Protein AF-A0A2I0HU01-F1 (afdb_monomer)

Foldseek 3Di:
DDDPVNLVVLVVLLVVLLVCLLVLNLVVSVVSCCVSPVCLCVVPVVLVLLSLLSNLLVCLVVVVLVVSVVSCVVPVVVVCVPVVCVVVSVLSVQLSVDPHSCPGPSVVCNDSVSSNVSSVVSSVSSVVVSVD

Solvent-accessible surface area (backbone atoms only — not comparable to full-atom values): 7293 Å² total; per-residue (Å²): 132,85,54,73,67,57,55,52,51,52,50,52,51,49,53,51,30,38,50,32,33,64,74,50,39,19,63,62,19,51,54,51,40,40,74,76,40,66,57,54,48,75,78,32,54,69,62,42,51,50,39,53,47,48,32,42,44,46,27,51,77,68,70,33,57,68,62,26,51,56,46,38,63,72,69,46,46,75,47,62,77,39,76,90,42,36,66,63,49,51,49,58,55,52,33,72,79,34,99,53,38,78,75,32,96,54,28,64,72,73,32,69,65,49,45,47,55,50,31,48,52,52,47,50,55,54,50,57,62,75,77,108

Nearest PDB structures (foldseek):
  6swy-assembly1_8  TM=8.118E-01  e=6.770E-04  Saccharomyces cerevisiae S288C
  6q8i-assembly1_B  TM=7.455E-01  e=1.960E-01  Homo sapiens
  8h6l-assembly1_4Z  TM=7.436E-01  e=4.186E-01  Homo sapiens
  6ahd-assembly1_Y  TM=7.436E-01  e=6.602E-01  Homo sapiens
  8k84-assembly1_A  TM=3.509E-01  e=5.817E+00  synthetic construct

Mean predicted aligned error: 3.78 Å

Radius of gyration: 15.71 Å; Cα contacts (8 Å, |Δi|>4): 122; chains: 1; bounding box: 38×26×45 Å

Structure (mmCIF, N/CA/C/O backbone):
data_AF-A0A2I0HU01-F1
#
_entry.id   AF-A0A2I0HU01-F1
#
loop_
_atom_site.group_PDB
_atom_site.id
_atom_site.type_symbol
_atom_site.label_atom_id
_atom_site.label_alt_id
_atom_site.label_comp_id
_atom_site.label_asym_id
_atom_site.label_entity_id
_atom_site.label_seq_id
_atom_site.pdbx_PDB_ins_code
_atom_site.Cartn_x
_atom_site.Cartn_y
_atom_site.Cartn_z
_atom_site.occupancy
_atom_site.B_iso_or_equiv
_atom_site.auth_seq_id
_atom_site.auth_comp_id
_atom_site.auth_asym_id
_atom_site.auth_atom_id
_atom_site.pdbx_PDB_model_num
ATOM 1 N N . MET A 1 1 ? -21.614 4.619 26.206 1.00 52.97 1 MET A N 1
ATOM 2 C CA . MET A 1 1 ? -20.866 5.891 26.103 1.00 52.97 1 MET A CA 1
ATOM 3 C C . MET A 1 1 ? -19.400 5.588 26.376 1.00 52.97 1 MET A C 1
ATOM 5 O O . MET A 1 1 ? -19.111 5.113 27.470 1.00 52.97 1 MET A O 1
ATOM 9 N N . LYS A 1 2 ? -18.512 5.767 25.385 1.00 58.03 2 LYS A N 1
ATOM 10 C CA . LYS A 1 2 ? -17.052 5.661 25.580 1.00 58.03 2 LYS A CA 1
ATOM 11 C C . LYS A 1 2 ? -16.596 6.704 26.606 1.00 58.03 2 LYS A C 1
ATOM 13 O O . LYS A 1 2 ? -17.176 7.792 26.661 1.00 58.03 2 LYS A O 1
ATOM 18 N N . ARG A 1 3 ? -15.606 6.383 27.445 1.00 64.62 3 ARG A N 1
ATOM 19 C CA . ARG A 1 3 ? -15.092 7.354 28.423 1.00 64.62 3 ARG A CA 1
ATOM 20 C C . ARG A 1 3 ? -14.251 8.413 27.692 1.00 64.62 3 ARG A C 1
ATOM 22 O O . ARG A 1 3 ? -13.612 8.089 26.697 1.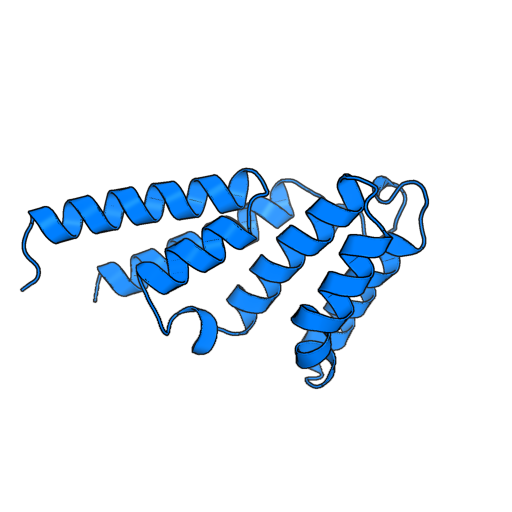00 64.62 3 ARG A O 1
ATOM 29 N N . PRO A 1 4 ? -14.184 9.662 28.189 1.00 64.00 4 PRO A N 1
ATOM 30 C CA . PRO A 1 4 ? -13.390 10.721 27.556 1.00 64.00 4 PRO A CA 1
ATOM 31 C C . PRO A 1 4 ? -11.901 10.367 27.412 1.00 64.00 4 PRO A C 1
ATOM 33 O O . PRO A 1 4 ? -11.263 10.771 26.444 1.00 64.00 4 PRO A O 1
ATOM 36 N N . ALA A 1 5 ? -11.361 9.601 28.366 1.00 62.03 5 ALA A N 1
ATOM 37 C CA . ALA A 1 5 ? -9.985 9.108 28.335 1.00 62.03 5 ALA A CA 1
ATOM 38 C C . ALA A 1 5 ? -9.754 8.110 27.187 1.00 62.03 5 ALA A C 1
ATOM 40 O O . ALA A 1 5 ? -8.759 8.235 26.478 1.00 62.03 5 ALA A O 1
ATOM 41 N N . ASP A 1 6 ? -10.711 7.207 26.946 1.00 71.88 6 ASP A N 1
ATOM 42 C CA . ASP A 1 6 ? -10.658 6.233 25.849 1.00 71.88 6 ASP A CA 1
ATOM 43 C C . ASP A 1 6 ? -10.670 6.956 24.489 1.00 71.88 6 ASP A C 1
ATOM 45 O O . ASP A 1 6 ? -9.903 6.626 23.591 1.00 71.88 6 ASP A O 1
ATOM 49 N N . CYS A 1 7 ? -11.474 8.020 24.354 1.00 78.75 7 CYS A N 1
ATOM 50 C CA . CYS A 1 7 ? -11.518 8.831 23.132 1.00 78.75 7 CYS A CA 1
ATOM 51 C C . CYS A 1 7 ? -10.199 9.575 22.854 1.00 78.75 7 CYS A C 1
ATOM 53 O O . CYS A 1 7 ? -9.802 9.719 21.697 1.00 78.75 7 CYS A O 1
ATOM 55 N N . LEU A 1 8 ? -9.519 10.070 23.896 1.00 80.81 8 LEU A N 1
ATOM 56 C CA . LEU A 1 8 ? -8.219 10.731 23.748 1.00 80.81 8 LEU A CA 1
ATOM 57 C C . LEU A 1 8 ? -7.136 9.724 23.333 1.00 80.81 8 LEU A C 1
ATOM 59 O O . LEU A 1 8 ? -6.334 10.014 22.444 1.00 80.81 8 LEU A O 1
ATOM 63 N N . GLU A 1 9 ? -7.137 8.539 23.944 1.00 84.94 9 GLU A N 1
ATOM 64 C CA . GLU A 1 9 ? -6.197 7.464 23.624 1.00 84.94 9 GLU A CA 1
ATOM 65 C C . GLU A 1 9 ? -6.375 6.966 22.181 1.00 84.94 9 GLU A C 1
ATOM 67 O O . GLU A 1 9 ? -5.392 6.848 21.444 1.00 84.94 9 GLU A O 1
ATOM 72 N N . ASP A 1 10 ? -7.619 6.760 21.740 1.00 88.81 10 ASP A N 1
ATOM 73 C CA . ASP A 1 10 ? -7.953 6.371 20.365 1.00 88.81 10 ASP A CA 1
ATOM 74 C C . ASP A 1 10 ? -7.454 7.410 19.343 1.00 88.81 10 ASP A C 1
ATOM 76 O O . ASP A 1 10 ? -6.921 7.063 18.284 1.00 88.81 10 ASP A O 1
ATOM 80 N N . MET A 1 11 ? -7.558 8.703 19.669 1.00 89.50 11 MET A N 1
ATOM 81 C CA . MET A 1 11 ? -7.082 9.787 18.805 1.00 89.50 11 MET A CA 1
ATOM 82 C C . MET A 1 11 ? -5.556 9.841 18.704 1.00 89.50 11 MET A C 1
ATOM 84 O O . MET A 1 11 ? -5.028 10.094 17.617 1.00 89.50 11 MET A O 1
ATOM 88 N N . GLU A 1 12 ? -4.835 9.578 19.793 1.00 92.50 12 GLU A N 1
ATOM 89 C CA . GLU A 1 12 ? -3.374 9.460 19.763 1.00 92.50 12 GLU A CA 1
ATOM 90 C C . GLU A 1 12 ? -2.921 8.209 18.995 1.00 92.50 12 GLU A C 1
ATOM 92 O O . GLU A 1 12 ? -1.995 8.286 18.181 1.00 92.50 12 GLU A O 1
ATOM 97 N N . LYS A 1 13 ? -3.614 7.072 19.156 1.00 94.00 13 LYS A N 1
ATOM 98 C CA . LYS A 1 13 ? -3.373 5.864 18.346 1.00 94.00 13 LYS A CA 1
ATOM 99 C C . LYS A 1 13 ? -3.583 6.142 16.859 1.00 94.00 13 LYS A C 1
ATOM 101 O O . LYS A 1 13 ? -2.692 5.846 16.063 1.00 94.00 13 LYS A O 1
ATOM 106 N N . ARG A 1 14 ? -4.683 6.805 16.483 1.00 95.19 14 ARG A N 1
ATOM 107 C CA . ARG A 1 14 ? -4.955 7.214 15.093 1.00 95.19 14 ARG A CA 1
ATOM 108 C C . ARG A 1 14 ? -3.832 8.074 14.510 1.00 95.19 14 ARG A C 1
ATOM 110 O O . ARG A 1 14 ? -3.362 7.791 13.411 1.00 95.19 14 ARG A O 1
ATOM 117 N N . LYS A 1 15 ? -3.357 9.091 15.243 1.00 95.06 15 LYS A N 1
ATOM 118 C CA . LYS A 1 15 ? -2.229 9.935 14.795 1.00 95.06 15 LYS A CA 1
ATOM 119 C C . LYS A 1 15 ? -0.960 9.114 14.555 1.00 95.06 15 LYS A C 1
ATOM 121 O O . LYS A 1 15 ? -0.256 9.350 13.575 1.00 95.06 15 LYS A O 1
ATOM 126 N N . ARG A 1 16 ? -0.662 8.150 15.434 1.00 96.62 16 ARG A N 1
ATOM 127 C CA . ARG A 1 16 ? 0.502 7.260 15.282 1.00 96.62 16 ARG A CA 1
ATOM 128 C C . ARG A 1 16 ? 0.370 6.368 14.050 1.00 96.62 16 ARG A C 1
ATOM 130 O O . ARG A 1 16 ? 1.333 6.274 13.298 1.00 96.62 16 ARG A O 1
ATOM 137 N N . ILE A 1 17 ? -0.802 5.769 13.832 1.00 97.44 17 ILE A N 1
ATOM 138 C CA . ILE A 1 17 ? -1.100 4.950 12.648 1.00 97.44 17 ILE A CA 1
ATOM 139 C C . ILE A 1 17 ? -0.855 5.751 11.366 1.00 97.44 17 ILE A C 1
ATOM 141 O O . ILE A 1 17 ? -0.105 5.309 10.497 1.00 97.44 17 ILE A O 1
ATOM 145 N N . PHE A 1 18 ? -1.431 6.954 11.283 1.00 95.81 18 PHE A N 1
ATOM 146 C CA . PHE A 1 18 ? -1.263 7.841 1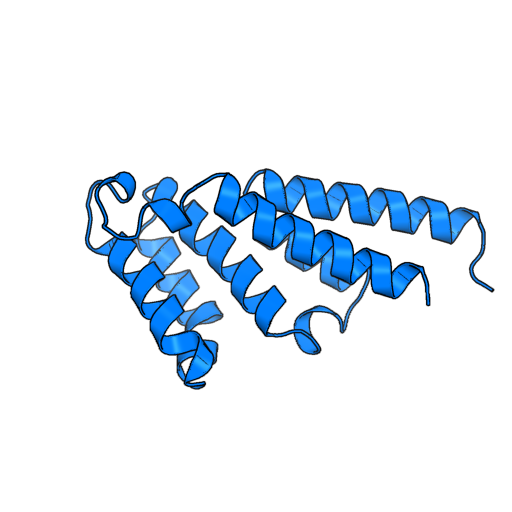0.133 1.00 95.81 18 PHE A CA 1
ATOM 147 C C . PHE A 1 18 ? 0.212 8.158 9.864 1.00 95.81 18 PHE A C 1
ATOM 149 O O . PHE A 1 18 ? 0.680 8.031 8.734 1.00 95.81 18 PHE A O 1
ATOM 156 N N . ARG A 1 19 ? 0.965 8.510 10.914 1.00 97.00 19 ARG A N 1
ATOM 157 C CA . ARG A 1 19 ? 2.390 8.829 10.793 1.00 97.00 19 ARG A CA 1
ATOM 158 C C . ARG A 1 19 ? 3.202 7.646 10.261 1.00 97.00 19 ARG A C 1
ATOM 160 O O . ARG A 1 19 ? 3.971 7.835 9.328 1.00 97.00 19 ARG A O 1
ATOM 167 N N . PHE A 1 20 ? 2.997 6.437 10.792 1.00 98.06 20 PHE A N 1
ATOM 168 C CA . PHE A 1 20 ? 3.704 5.249 10.301 1.00 98.06 20 PHE A CA 1
ATOM 169 C C . PHE A 1 20 ? 3.422 4.975 8.823 1.00 98.06 20 PHE A C 1
ATOM 171 O O . PHE A 1 20 ? 4.353 4.679 8.079 1.00 98.06 20 PHE A O 1
ATOM 178 N N . ALA A 1 21 ? 2.169 5.114 8.380 1.00 96.44 21 ALA A N 1
ATOM 179 C CA . ALA A 1 21 ? 1.825 4.938 6.972 1.00 96.44 21 ALA A CA 1
ATOM 180 C C . ALA A 1 21 ? 2.521 5.987 6.081 1.00 96.44 21 ALA A C 1
ATOM 182 O O . ALA A 1 21 ? 3.052 5.648 5.023 1.00 96.44 21 ALA A O 1
ATOM 183 N N . LEU A 1 22 ? 2.572 7.249 6.525 1.00 95.00 22 LEU A N 1
ATOM 184 C CA . LEU A 1 22 ? 3.151 8.354 5.755 1.00 95.00 22 LEU A CA 1
ATOM 185 C C . LEU A 1 22 ? 4.683 8.257 5.659 1.00 95.00 22 LEU A C 1
ATOM 187 O O . LEU A 1 22 ? 5.278 8.578 4.629 1.00 95.00 22 LEU A O 1
ATOM 191 N N . GLU A 1 23 ? 5.322 7.754 6.713 1.00 94.31 23 GLU A N 1
ATOM 192 C CA . GLU A 1 23 ? 6.765 7.500 6.781 1.00 94.31 23 GLU A CA 1
ATOM 193 C C . GLU A 1 23 ? 7.194 6.230 6.016 1.00 94.31 23 GLU A C 1
ATOM 195 O O . GLU A 1 23 ? 8.371 5.889 6.018 1.00 94.31 23 GLU A O 1
ATOM 200 N N . GLY A 1 24 ? 6.268 5.527 5.348 1.00 90.69 24 GLY A N 1
ATOM 201 C CA . GLY A 1 24 ? 6.559 4.311 4.572 1.00 90.69 24 GLY A CA 1
ATOM 202 C C . GLY A 1 24 ? 6.531 3.015 5.391 1.00 90.69 24 GLY A C 1
ATOM 203 O O . GLY A 1 24 ? 6.669 1.922 4.843 1.00 90.69 24 GLY A O 1
ATOM 204 N N . ASN A 1 25 ? 6.262 3.086 6.697 1.00 95.88 25 ASN A N 1
ATOM 205 C CA . ASN A 1 25 ? 6.106 1.914 7.556 1.00 95.88 25 ASN A CA 1
ATOM 206 C C . ASN A 1 25 ? 4.652 1.406 7.565 1.00 95.88 25 ASN A C 1
ATOM 208 O O . ASN A 1 25 ? 3.973 1.354 8.596 1.00 95.88 25 ASN A O 1
ATOM 212 N N . ALA A 1 26 ? 4.163 1.030 6.383 1.00 97.00 26 ALA A N 1
ATOM 213 C CA . ALA A 1 26 ? 2.777 0.614 6.195 1.00 97.00 26 ALA A CA 1
ATOM 214 C C . ALA A 1 26 ? 2.415 -0.666 6.973 1.00 97.00 26 ALA A C 1
ATOM 216 O O . ALA A 1 26 ? 1.294 -0.776 7.461 1.00 97.00 26 ALA A O 1
ATOM 217 N N . LEU A 1 27 ? 3.355 -1.599 7.178 1.00 97.94 27 LEU A N 1
ATOM 218 C CA . LEU A 1 27 ? 3.093 -2.797 7.990 1.00 97.94 27 LEU A CA 1
ATOM 219 C C . LEU A 1 27 ? 2.829 -2.456 9.455 1.00 97.94 27 LEU A C 1
ATOM 221 O O . LEU A 1 27 ? 1.894 -3.001 10.041 1.00 97.94 27 LEU A O 1
ATOM 225 N N . LYS A 1 28 ? 3.586 -1.514 10.037 1.00 98.25 28 LYS A N 1
ATOM 226 C CA . LYS A 1 28 ? 3.307 -1.073 11.406 1.00 98.25 28 LYS A CA 1
ATOM 227 C C . LYS A 1 28 ? 1.975 -0.336 11.495 1.00 98.25 28 LYS A C 1
ATOM 229 O O . LYS A 1 28 ? 1.262 -0.476 12.486 1.00 98.25 28 LYS A O 1
ATOM 234 N N . ALA A 1 29 ? 1.618 0.425 10.460 1.00 98.12 29 ALA A N 1
ATOM 235 C CA . ALA A 1 29 ? 0.306 1.055 10.381 1.00 98.12 29 ALA A CA 1
ATOM 236 C C . ALA A 1 29 ? -0.828 0.016 10.322 1.00 98.12 29 ALA A C 1
ATOM 238 O O . ALA A 1 29 ? -1.820 0.185 11.028 1.00 98.12 29 ALA A O 1
ATOM 239 N N . ILE A 1 30 ? -0.675 -1.069 9.550 1.00 98.06 30 ILE A N 1
ATOM 240 C CA . ILE A 1 30 ? -1.635 -2.186 9.487 1.00 98.06 30 ILE A CA 1
ATOM 241 C C . ILE A 1 30 ? -1.803 -2.836 10.863 1.00 98.06 30 ILE A C 1
ATOM 243 O O . ILE A 1 30 ? -2.930 -2.947 11.337 1.00 98.06 30 ILE A O 1
ATOM 247 N N . GLU A 1 31 ? -0.701 -3.201 11.522 1.00 97.75 31 GLU A N 1
ATOM 248 C CA . GLU A 1 31 ? -0.711 -3.830 12.852 1.00 97.75 31 GLU A CA 1
ATOM 249 C C . GLU A 1 31 ? -1.477 -2.969 13.867 1.00 97.75 31 GLU A C 1
ATOM 251 O O . GLU A 1 31 ? -2.452 -3.415 14.467 1.00 97.75 31 GLU A O 1
ATOM 256 N N . LEU A 1 32 ? -1.108 -1.690 13.984 1.00 97.31 32 LEU A N 1
ATOM 257 C CA . LEU A 1 32 ? -1.764 -0.760 14.906 1.00 97.31 32 LEU A CA 1
ATOM 258 C C . LEU A 1 32 ? -3.230 -0.493 14.529 1.00 97.31 32 LEU A C 1
ATOM 260 O O . LEU A 1 32 ? -4.057 -0.229 15.401 1.00 97.31 32 LEU A O 1
ATOM 264 N N . THR A 1 33 ? -3.570 -0.559 13.239 1.00 97.06 33 THR A N 1
ATOM 265 C CA . THR A 1 33 ? -4.963 -0.448 12.786 1.00 97.06 33 THR A CA 1
ATOM 266 C C . THR A 1 33 ? -5.780 -1.648 13.244 1.00 97.06 33 THR A C 1
ATOM 268 O O . THR A 1 33 ? -6.900 -1.459 13.701 1.00 97.06 33 THR A O 1
ATOM 271 N N . GLN A 1 34 ? -5.231 -2.862 13.181 1.00 95.62 34 GLN A N 1
ATOM 272 C CA . GLN A 1 34 ? -5.901 -4.073 13.662 1.00 95.62 34 GLN A CA 1
ATOM 273 C C . GLN A 1 34 ? -6.034 -4.089 15.192 1.00 95.62 34 GLN A C 1
ATOM 275 O O . GLN A 1 34 ? -7.034 -4.576 15.710 1.00 95.62 34 GLN A O 1
ATOM 280 N N . GLU A 1 35 ? -5.081 -3.505 15.923 1.00 94.88 35 GLU A N 1
ATOM 281 C CA . GLU A 1 35 ? -5.199 -3.310 17.376 1.00 94.88 35 GLU A CA 1
ATOM 282 C C . GLU A 1 35 ? -6.311 -2.316 17.751 1.00 94.88 35 GLU A C 1
ATOM 284 O O . GLU A 1 35 ? -7.031 -2.525 18.726 1.00 94.88 35 GLU A O 1
ATOM 289 N N . LEU A 1 36 ? -6.449 -1.221 16.994 1.00 93.00 36 LEU A N 1
ATOM 290 C CA . LEU A 1 36 ? -7.454 -0.184 17.255 1.00 93.00 36 LEU A CA 1
ATOM 291 C C . LEU A 1 36 ? -8.851 -0.572 16.737 1.00 93.00 36 LEU A C 1
ATOM 293 O O . LEU A 1 36 ? -9.860 -0.244 17.359 1.00 93.00 36 LEU A O 1
ATOM 297 N N . ALA A 1 37 ? -8.912 -1.234 15.583 1.00 91.19 37 ALA A N 1
ATOM 298 C CA . ALA A 1 37 ? -10.124 -1.551 14.839 1.00 91.19 37 ALA A CA 1
ATOM 299 C C . ALA A 1 37 ? -9.962 -2.882 14.081 1.00 91.19 37 ALA A C 1
ATOM 301 O O . ALA A 1 37 ? -9.734 -2.905 12.869 1.00 91.19 37 ALA A O 1
ATOM 302 N N . GLN A 1 38 ? -10.114 -3.988 14.813 1.00 89.25 38 GLN A N 1
ATOM 303 C CA . GLN A 1 38 ? -9.819 -5.357 14.369 1.00 89.25 38 GLN A CA 1
ATOM 304 C C . GLN A 1 38 ? -10.388 -5.719 12.987 1.00 89.25 38 GLN A C 1
ATOM 306 O O . GLN A 1 38 ? -9.660 -6.232 12.141 1.00 89.25 38 GLN A O 1
ATOM 311 N N . ASP A 1 39 ? -11.647 -5.372 12.716 1.00 92.38 39 ASP A N 1
ATOM 312 C CA . ASP A 1 39 ? -12.313 -5.768 11.469 1.00 92.38 39 ASP A CA 1
ATOM 313 C C . ASP A 1 39 ? -12.156 -4.747 10.329 1.00 92.38 39 ASP A C 1
ATOM 315 O O . ASP A 1 39 ? -12.696 -4.965 9.242 1.00 92.38 39 ASP A O 1
ATOM 319 N N . LEU A 1 40 ? -11.510 -3.592 10.550 1.00 95.06 40 LEU A N 1
ATOM 320 C CA . LEU A 1 40 ? -11.556 -2.484 9.585 1.00 95.06 40 LEU A CA 1
ATOM 321 C C . LEU A 1 40 ? -10.984 -2.895 8.225 1.00 95.06 40 LEU A C 1
ATOM 323 O O . LEU A 1 40 ? -11.595 -2.640 7.191 1.00 95.06 40 LEU A O 1
ATOM 327 N N . LEU A 1 41 ? -9.822 -3.546 8.233 1.00 95.94 41 LEU A N 1
ATOM 328 C CA . LEU A 1 41 ? -9.130 -3.964 7.013 1.00 95.94 41 LEU A CA 1
ATOM 329 C C . LEU A 1 41 ? -9.763 -5.205 6.373 1.00 95.94 41 LEU A C 1
ATOM 331 O O . LEU A 1 41 ? -9.680 -5.378 5.160 1.00 95.94 41 LEU A O 1
ATOM 335 N N . GLU A 1 42 ? -10.440 -6.041 7.161 1.00 94.00 42 GLU A N 1
ATOM 336 C CA . GLU A 1 42 ? -11.207 -7.178 6.641 1.00 94.00 42 GLU A CA 1
ATOM 337 C C . GLU A 1 42 ? -12.477 -6.707 5.921 1.00 94.00 42 GLU A C 1
ATOM 339 O O . GLU A 1 42 ? -12.807 -7.193 4.840 1.00 94.00 42 GLU A O 1
ATOM 344 N N . LYS A 1 43 ? -13.166 -5.710 6.491 1.00 95.38 43 LYS A N 1
ATOM 345 C CA . LYS A 1 43 ? -14.365 -5.084 5.910 1.00 95.38 43 LYS A CA 1
ATOM 346 C C . LYS A 1 43 ? -14.039 -4.121 4.767 1.00 95.38 43 LYS A C 1
ATOM 348 O O . LYS A 1 43 ? -14.925 -3.808 3.974 1.00 95.38 43 LYS A O 1
ATOM 353 N N . ASN A 1 44 ? -12.792 -3.661 4.671 1.00 96.88 44 ASN A N 1
ATOM 354 C CA . ASN A 1 44 ? -12.313 -2.765 3.622 1.00 96.88 44 ASN A CA 1
ATOM 355 C C . ASN A 1 44 ? -11.065 -3.343 2.917 1.00 96.88 44 ASN A C 1
ATOM 357 O O . ASN A 1 44 ? -9.944 -2.873 3.145 1.00 96.88 44 ASN A O 1
ATOM 361 N N . PRO A 1 45 ? -11.242 -4.356 2.045 1.00 96.56 45 PRO A N 1
ATOM 362 C CA . PRO A 1 45 ? -10.132 -4.997 1.342 1.00 96.56 45 PRO A CA 1
ATOM 363 C C . PRO A 1 45 ? -9.409 -4.054 0.372 1.00 96.56 45 PRO A C 1
ATOM 365 O O . PRO A 1 45 ? -8.237 -4.279 0.089 1.00 96.56 45 PRO A O 1
ATOM 368 N N . ASP A 1 46 ? -10.070 -2.994 -0.106 1.00 97.50 46 ASP A N 1
ATOM 369 C CA . ASP A 1 46 ? -9.447 -1.980 -0.965 1.00 97.50 46 ASP A CA 1
ATOM 370 C C . ASP A 1 46 ? -8.381 -1.191 -0.192 1.00 97.50 46 ASP A C 1
ATOM 372 O O . ASP A 1 46 ? -7.237 -1.095 -0.631 1.00 97.50 46 ASP A O 1
ATOM 376 N N . LEU A 1 47 ? -8.712 -0.733 1.019 1.00 97.81 47 LEU A N 1
ATOM 377 C CA . LEU A 1 47 ? -7.749 -0.072 1.900 1.00 97.81 47 LEU A CA 1
ATOM 378 C C . LEU A 1 47 ? -6.609 -1.011 2.317 1.00 97.81 47 LEU A C 1
ATOM 380 O O . LEU A 1 47 ? -5.450 -0.602 2.369 1.00 97.81 47 LEU A O 1
ATOM 384 N N . HIS A 1 48 ? -6.920 -2.276 2.611 1.00 98.12 48 HIS A N 1
ATOM 385 C CA . HIS A 1 48 ? -5.893 -3.252 2.966 1.00 98.12 48 HIS A CA 1
ATOM 386 C C . HIS A 1 48 ? -4.918 -3.491 1.806 1.00 98.12 48 HIS A C 1
ATOM 388 O O . HIS A 1 48 ? -3.704 -3.473 2.011 1.00 98.12 48 HIS A O 1
ATOM 394 N N . PHE A 1 49 ? -5.440 -3.656 0.589 1.00 98.19 49 PHE A N 1
ATOM 395 C CA . PHE A 1 49 ? -4.637 -3.774 -0.622 1.00 98.19 49 PHE A CA 1
ATOM 396 C C . PHE A 1 49 ? -3.718 -2.563 -0.816 1.00 98.19 49 PHE A C 1
ATOM 398 O O . PHE A 1 49 ? -2.521 -2.727 -1.065 1.00 98.19 49 PHE A O 1
ATOM 405 N N . ASP A 1 50 ? -4.248 -1.352 -0.649 1.00 97.75 50 ASP A N 1
ATOM 406 C CA . ASP A 1 50 ? -3.481 -0.120 -0.809 1.00 97.75 50 ASP A CA 1
ATOM 407 C C . ASP A 1 50 ? -2.336 -0.009 0.211 1.00 97.75 50 ASP A C 1
ATOM 409 O O . ASP A 1 50 ? -1.214 0.339 -0.161 1.00 97.75 50 ASP A O 1
ATOM 413 N N . LEU A 1 51 ? -2.569 -0.376 1.476 1.00 98.19 51 LEU A N 1
ATOM 414 C CA . LEU A 1 51 ? -1.529 -0.368 2.512 1.00 98.19 51 LEU A CA 1
ATOM 415 C C . LEU A 1 51 ? -0.437 -1.413 2.262 1.00 98.19 51 LEU A C 1
ATOM 417 O O . LEU A 1 51 ? 0.748 -1.112 2.414 1.00 98.19 51 LEU A O 1
ATOM 421 N N . LEU A 1 52 ? -0.809 -2.629 1.851 1.00 98.31 52 LEU A N 1
ATOM 422 C CA . LEU A 1 52 ? 0.171 -3.648 1.462 1.00 98.31 52 LEU A CA 1
ATOM 423 C C . LEU A 1 52 ? 0.995 -3.175 0.258 1.00 98.31 52 LEU A C 1
ATOM 425 O O . LEU A 1 52 ? 2.209 -3.373 0.221 1.00 98.31 52 LEU A O 1
ATOM 429 N N . SER A 1 53 ? 0.353 -2.495 -0.691 1.00 97.38 53 SER A N 1
ATOM 430 C CA . SER A 1 53 ? 1.019 -1.947 -1.870 1.00 97.38 53 SER A CA 1
ATOM 431 C C . SER A 1 53 ? 2.038 -0.860 -1.517 1.00 97.38 53 SER A C 1
ATOM 433 O O . SER A 1 53 ? 3.113 -0.830 -2.111 1.00 97.38 53 SER A O 1
ATOM 435 N N . LEU A 1 54 ? 1.769 -0.015 -0.511 1.00 97.69 54 LEU A N 1
ATOM 436 C CA . LEU A 1 54 ? 2.764 0.948 -0.016 1.00 97.69 54 LEU A CA 1
ATOM 437 C C . LEU A 1 54 ? 4.021 0.256 0.515 1.00 97.69 54 LEU A C 1
ATOM 439 O O . LEU A 1 54 ? 5.129 0.701 0.226 1.00 97.69 54 LEU A O 1
ATOM 443 N N . HIS A 1 55 ? 3.868 -0.838 1.268 1.00 98.19 55 HIS A N 1
ATOM 444 C CA . HIS A 1 55 ? 5.027 -1.588 1.747 1.00 98.19 55 HIS A CA 1
ATOM 445 C C . HIS A 1 55 ? 5.805 -2.235 0.597 1.00 98.19 55 HIS A C 1
ATOM 447 O O . HIS A 1 55 ? 7.031 -2.185 0.577 1.00 98.19 55 HIS A O 1
ATOM 453 N N . PHE A 1 56 ? 5.101 -2.807 -0.380 1.00 98.12 56 PHE A N 1
ATOM 454 C CA . PHE A 1 56 ? 5.730 -3.381 -1.567 1.00 98.12 56 PHE A CA 1
ATOM 455 C C . PHE A 1 56 ? 6.553 -2.338 -2.343 1.00 98.12 56 PHE A C 1
ATOM 457 O O . PHE A 1 56 ? 7.706 -2.594 -2.690 1.00 98.12 56 PHE A O 1
ATOM 464 N N . VAL A 1 57 ? 6.002 -1.136 -2.537 1.00 96.44 57 VAL A N 1
ATOM 465 C CA . VAL A 1 57 ? 6.717 0.002 -3.133 1.00 96.44 57 VAL A CA 1
ATOM 466 C C . VAL A 1 57 ? 7.949 0.389 -2.312 1.00 96.44 57 VAL A C 1
ATOM 468 O O . VAL A 1 57 ? 9.010 0.622 -2.884 1.00 96.44 57 VAL A O 1
ATOM 471 N N . GLU A 1 58 ? 7.854 0.409 -0.983 1.00 96.44 58 GLU A N 1
ATOM 472 C CA . GLU A 1 58 ? 8.990 0.727 -0.109 1.00 96.44 58 GLU A CA 1
ATOM 473 C C . GLU A 1 58 ? 10.141 -0.288 -0.258 1.00 96.44 58 GLU A C 1
ATOM 475 O O . GLU A 1 58 ? 11.314 0.096 -0.309 1.00 96.44 58 GLU A O 1
ATOM 480 N N . LEU A 1 59 ? 9.822 -1.580 -0.407 1.00 97.62 59 LEU A N 1
ATOM 481 C CA . LEU A 1 59 ? 10.816 -2.624 -0.688 1.00 97.62 59 LEU A CA 1
ATOM 482 C C . LEU A 1 59 ? 11.499 -2.406 -2.046 1.00 97.62 59 LEU A C 1
ATOM 484 O O . LEU A 1 59 ? 12.723 -2.530 -2.142 1.00 97.62 59 LEU A O 1
ATOM 488 N N . ILE A 1 60 ? 10.735 -2.031 -3.077 1.00 95.94 60 ILE A N 1
ATOM 489 C CA . ILE A 1 60 ? 11.270 -1.704 -4.407 1.00 95.94 60 ILE A CA 1
ATOM 490 C C . ILE A 1 60 ? 12.217 -0.499 -4.335 1.00 95.94 60 ILE A C 1
ATOM 492 O O . ILE A 1 60 ? 13.356 -0.585 -4.802 1.00 95.94 60 ILE A O 1
ATOM 496 N N . CYS A 1 61 ? 11.786 0.597 -3.706 1.00 93.56 61 CYS A N 1
ATOM 497 C CA . CYS A 1 61 ? 12.599 1.804 -3.527 1.00 93.56 61 CYS A CA 1
ATOM 498 C C . CYS A 1 61 ? 13.893 1.517 -2.753 1.00 93.56 61 CYS A C 1
ATOM 500 O O . CYS A 1 61 ? 14.944 2.079 -3.054 1.00 93.56 61 CYS A O 1
ATOM 502 N N . SER A 1 62 ? 13.835 0.584 -1.803 1.00 94.88 62 SER A N 1
ATOM 503 C CA . SER A 1 62 ? 14.984 0.134 -1.013 1.00 94.88 62 SER A CA 1
ATOM 504 C C . SER A 1 62 ? 15.891 -0.875 -1.732 1.00 94.88 62 SER A C 1
ATOM 506 O O . SER A 1 62 ? 16.815 -1.400 -1.115 1.00 94.88 62 SER A O 1
ATOM 508 N N . ARG A 1 63 ? 15.651 -1.171 -3.019 1.00 94.69 63 ARG A N 1
ATOM 509 C CA . ARG A 1 63 ? 16.403 -2.159 -3.824 1.00 94.69 63 ARG A CA 1
ATOM 510 C C . ARG A 1 63 ? 16.329 -3.593 -3.290 1.00 94.69 63 ARG A C 1
ATOM 512 O O . ARG A 1 63 ? 17.177 -4.428 -3.595 1.00 94.69 63 ARG A O 1
ATOM 519 N N . LYS A 1 64 ? 15.290 -3.908 -2.517 1.00 95.81 64 LYS A N 1
ATOM 520 C CA . LYS A 1 64 ? 15.084 -5.215 -1.883 1.00 95.81 64 LYS A CA 1
ATOM 521 C C . LYS A 1 64 ? 14.195 -6.107 -2.751 1.00 95.81 64 LYS A C 1
ATOM 523 O O . LYS A 1 64 ? 13.127 -6.537 -2.326 1.00 95.81 64 LYS A O 1
ATOM 528 N N . CYS A 1 65 ? 14.619 -6.379 -3.987 1.00 92.44 65 CYS A N 1
ATOM 529 C CA . CYS A 1 65 ? 13.786 -7.067 -4.984 1.00 92.44 65 CYS A CA 1
ATOM 530 C C . CYS A 1 65 ? 13.325 -8.466 -4.541 1.00 92.44 65 CYS A C 1
ATOM 532 O O . CYS A 1 65 ? 12.173 -8.828 -4.771 1.00 92.44 65 CYS A O 1
ATOM 534 N N . THR A 1 66 ? 14.189 -9.241 -3.877 1.00 95.12 66 THR A N 1
ATOM 535 C CA . THR A 1 66 ? 13.828 -10.572 -3.357 1.00 95.12 66 THR A CA 1
ATOM 536 C C . THR A 1 66 ? 12.735 -10.478 -2.295 1.00 95.12 66 THR A C 1
ATOM 538 O O . THR A 1 66 ? 11.716 -11.152 -2.406 1.00 95.12 66 THR A O 1
ATOM 541 N N . GLU A 1 67 ? 12.900 -9.580 -1.320 1.00 97.81 67 GLU A N 1
ATOM 542 C CA . GLU A 1 67 ? 11.904 -9.345 -0.267 1.00 97.81 67 GLU A CA 1
ATOM 543 C C . GLU A 1 67 ? 10.582 -8.841 -0.866 1.00 97.81 67 GLU A C 1
ATOM 545 O O . GLU A 1 67 ? 9.509 -9.278 -0.457 1.00 97.81 67 GLU A O 1
ATOM 550 N N . ALA A 1 68 ? 10.645 -7.963 -1.876 1.00 97.38 68 ALA A N 1
ATOM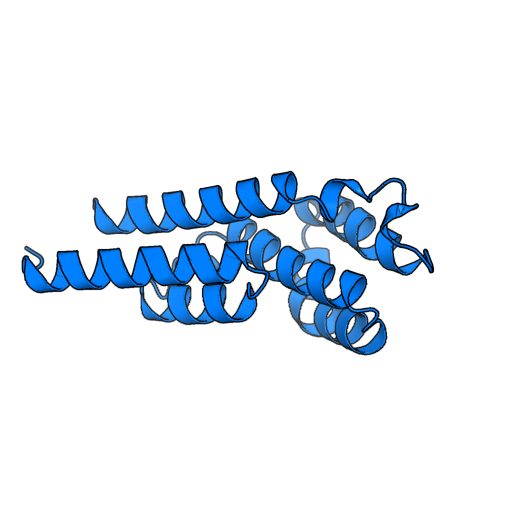 551 C CA . ALA A 1 68 ? 9.467 -7.474 -2.587 1.00 97.38 68 ALA A CA 1
ATOM 552 C C . ALA A 1 68 ? 8.705 -8.620 -3.270 1.00 97.38 68 ALA A C 1
ATOM 554 O O . ALA A 1 68 ? 7.485 -8.711 -3.135 1.00 97.38 68 ALA A O 1
ATOM 555 N N . LEU A 1 69 ? 9.405 -9.523 -3.965 1.00 96.44 69 LEU A N 1
ATOM 556 C CA . LEU A 1 69 ? 8.795 -10.682 -4.624 1.00 96.44 69 LEU A CA 1
ATOM 557 C C . LEU A 1 69 ? 8.159 -11.652 -3.621 1.00 96.44 69 LEU A C 1
ATOM 559 O O . LEU A 1 69 ? 7.015 -12.062 -3.815 1.00 96.44 69 LEU A O 1
ATOM 563 N N . GLU A 1 70 ? 8.859 -11.986 -2.538 1.00 97.94 70 GLU A N 1
ATOM 564 C CA . GLU A 1 70 ? 8.325 -12.838 -1.466 1.00 97.94 70 GLU A CA 1
ATOM 565 C C . GLU A 1 70 ? 7.086 -12.206 -0.813 1.00 97.94 70 GLU A C 1
ATOM 567 O O . GLU A 1 70 ? 6.067 -12.868 -0.571 1.00 97.94 70 GLU A O 1
ATOM 572 N N . PHE A 1 71 ? 7.135 -10.895 -0.574 1.00 98.19 71 PHE A N 1
ATOM 573 C CA . PHE A 1 71 ? 6.006 -10.141 -0.052 1.00 98.19 71 PHE A CA 1
ATOM 574 C C . PHE A 1 71 ? 4.819 -10.152 -1.021 1.00 98.19 71 PHE A C 1
ATOM 576 O O . PHE A 1 71 ? 3.691 -10.429 -0.613 1.00 98.19 71 PHE A O 1
ATOM 583 N N . ALA A 1 72 ? 5.052 -9.918 -2.314 1.00 97.19 72 ALA A N 1
ATOM 584 C CA . ALA A 1 72 ? 4.004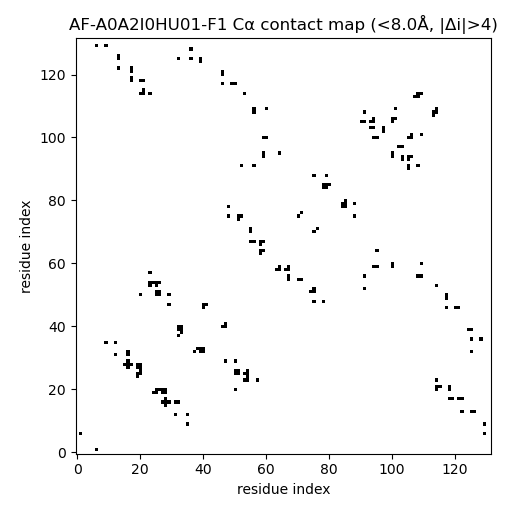 -9.948 -3.325 1.00 97.19 72 ALA A CA 1
ATOM 585 C C . ALA A 1 72 ? 3.335 -11.324 -3.413 1.00 97.19 72 ALA A C 1
ATOM 587 O O . ALA A 1 72 ? 2.108 -11.421 -3.386 1.00 97.19 72 ALA A O 1
ATOM 588 N N . GLN A 1 73 ? 4.124 -12.397 -3.449 1.00 96.88 73 GLN A N 1
ATOM 589 C CA . GLN A 1 73 ? 3.604 -13.763 -3.512 1.00 96.88 73 GLN A CA 1
ATOM 590 C C . GLN A 1 73 ? 2.782 -14.134 -2.273 1.00 96.88 73 GLN A C 1
ATOM 592 O O . GLN A 1 73 ? 1.770 -14.822 -2.388 1.00 96.88 73 GLN A O 1
ATOM 597 N N . SER A 1 74 ? 3.189 -13.672 -1.090 1.00 97.6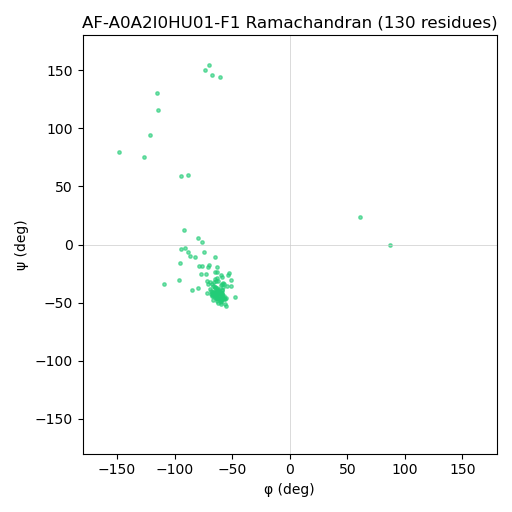2 74 SER A N 1
ATOM 598 C CA . SER A 1 74 ? 2.517 -14.020 0.166 1.00 97.62 74 SER A CA 1
ATOM 599 C C . SER A 1 74 ? 1.316 -13.129 0.496 1.00 97.62 74 SER A C 1
ATOM 601 O O . SER A 1 74 ? 0.309 -13.627 1.002 1.00 97.62 74 SER A O 1
ATOM 603 N N . LYS A 1 75 ? 1.403 -11.819 0.238 1.00 97.81 75 LYS A N 1
ATOM 604 C CA . LYS A 1 75 ? 0.411 -10.825 0.681 1.00 97.81 75 LYS A CA 1
ATOM 605 C C . LYS A 1 75 ? -0.442 -10.255 -0.446 1.00 97.81 75 LYS A C 1
ATOM 607 O O . LYS A 1 75 ? -1.615 -9.980 -0.213 1.00 97.81 75 LYS A O 1
ATOM 612 N N . LEU A 1 76 ? 0.107 -10.100 -1.651 1.00 97.19 76 LEU A N 1
ATOM 613 C CA . LEU A 1 76 ? -0.596 -9.483 -2.784 1.00 97.19 76 LEU A CA 1
ATOM 614 C C . LEU A 1 76 ? -1.244 -10.512 -3.726 1.00 97.19 76 LEU A C 1
ATOM 616 O O . LEU A 1 76 ? -2.314 -10.252 -4.270 1.00 97.19 76 LEU A O 1
ATOM 620 N N . ALA A 1 77 ? -0.671 -11.710 -3.868 1.00 95.69 77 ALA A N 1
ATOM 621 C CA . ALA A 1 77 ? -1.204 -12.762 -4.738 1.00 95.69 77 ALA A CA 1
ATOM 622 C C . ALA A 1 77 ? -2.678 -13.144 -4.477 1.00 95.69 77 ALA A C 1
ATOM 624 O O . ALA A 1 77 ? -3.390 -13.402 -5.452 1.00 95.69 77 ALA A O 1
ATOM 625 N N . PRO A 1 78 ? -3.201 -13.151 -3.228 1.00 95.69 78 PRO A N 1
ATOM 626 C CA . PRO A 1 78 ? -4.627 -13.381 -2.991 1.00 95.69 78 PRO A CA 1
ATOM 627 C C . PRO A 1 78 ? -5.542 -12.387 -3.724 1.00 95.69 78 PRO A C 1
ATOM 629 O O . PRO A 1 78 ? -6.612 -12.779 -4.191 1.00 95.69 78 PRO A O 1
ATOM 632 N N . PHE A 1 79 ? -5.107 -11.133 -3.885 1.00 96.94 79 PHE A N 1
ATOM 633 C CA . PHE A 1 79 ? -5.855 -10.094 -4.598 1.00 96.94 79 PHE A CA 1
ATOM 634 C C . PHE A 1 79 ? -5.85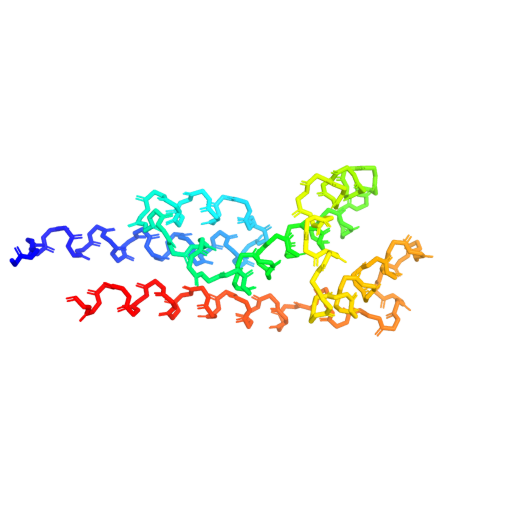4 -10.312 -6.116 1.00 96.94 79 PHE A C 1
ATOM 636 O O . PHE A 1 79 ? -6.818 -9.942 -6.780 1.00 96.94 79 PHE A O 1
ATOM 643 N N . GLY A 1 80 ? -4.850 -11.008 -6.661 1.00 95.12 80 GLY A N 1
ATOM 644 C CA . GLY A 1 80 ? -4.770 -11.355 -8.086 1.00 95.12 80 GLY A CA 1
ATOM 645 C C . GLY A 1 80 ? -5.875 -12.300 -8.573 1.00 95.12 80 GLY A C 1
ATOM 646 O O . GLY A 1 80 ? -6.054 -12.470 -9.773 1.00 95.12 80 GLY A O 1
ATOM 647 N N . LYS A 1 81 ? -6.654 -12.895 -7.660 1.00 93.62 81 LYS A N 1
ATOM 648 C CA . LYS A 1 81 ? -7.841 -13.702 -7.996 1.00 93.62 81 LYS A CA 1
ATOM 649 C C . LYS A 1 81 ? -9.094 -12.861 -8.246 1.00 93.62 81 LYS A C 1
ATOM 651 O O . LYS A 1 81 ? -10.106 -13.400 -8.688 1.00 93.62 81 LYS A O 1
ATOM 656 N N . VAL A 1 82 ? -9.059 -11.567 -7.930 1.00 96.00 82 VAL A N 1
ATOM 657 C CA . VAL A 1 82 ? -10.204 -10.664 -8.053 1.00 96.00 82 VAL A CA 1
ATOM 658 C C . VAL A 1 82 ? -9.892 -9.626 -9.125 1.00 96.00 82 VAL A C 1
ATOM 660 O O . VAL A 1 82 ? -9.012 -8.785 -8.957 1.00 96.00 82 VAL A O 1
ATOM 663 N N . GLN A 1 83 ? -10.663 -9.655 -10.216 1.00 96.25 83 GLN A N 1
ATOM 664 C CA . GLN A 1 83 ? -10.383 -8.904 -11.446 1.00 96.25 83 GLN A CA 1
ATOM 665 C C . GLN A 1 83 ? -10.116 -7.407 -11.228 1.00 96.25 83 GLN A C 1
ATOM 667 O O . GLN A 1 83 ? -9.275 -6.831 -11.911 1.00 96.25 83 GLN A O 1
ATOM 672 N N . LYS A 1 84 ? -10.798 -6.775 -10.263 1.00 96.81 84 LYS A N 1
ATOM 673 C CA . LYS A 1 84 ? -10.643 -5.337 -9.997 1.00 96.81 84 LYS A CA 1
ATOM 674 C C . LYS A 1 84 ? -9.238 -4.928 -9.534 1.00 96.81 84 LYS A C 1
ATOM 676 O O . LYS A 1 84 ? -8.885 -3.770 -9.704 1.00 96.81 84 LYS A O 1
ATOM 681 N N . TYR A 1 85 ? -8.449 -5.846 -8.964 1.00 97.75 85 TYR A N 1
ATOM 682 C CA . TYR A 1 85 ? -7.089 -5.550 -8.492 1.00 97.75 85 TYR A CA 1
ATOM 683 C C . TYR A 1 85 ? -6.005 -5.897 -9.509 1.00 97.75 85 TYR A C 1
ATOM 685 O O . TYR A 1 85 ? -4.876 -5.446 -9.352 1.00 97.75 85 TYR A O 1
ATOM 693 N N . VAL A 1 86 ? -6.324 -6.694 -10.533 1.00 96.62 86 VAL A N 1
ATOM 694 C CA . VAL A 1 86 ? -5.326 -7.266 -11.450 1.00 96.62 86 VAL A CA 1
ATOM 695 C C . VAL A 1 86 ? -4.532 -6.175 -12.163 1.00 96.62 86 VAL A C 1
ATOM 697 O O . VAL A 1 86 ? -3.312 -6.193 -12.085 1.00 96.62 86 VAL A O 1
ATOM 700 N N . ALA A 1 87 ? -5.202 -5.179 -12.749 1.00 97.19 87 ALA A N 1
ATOM 701 C CA . ALA A 1 87 ? -4.514 -4.090 -13.447 1.00 97.19 87 ALA A CA 1
ATOM 702 C C . ALA A 1 87 ? -3.554 -3.323 -12.519 1.00 97.19 87 ALA A C 1
ATOM 704 O O . ALA A 1 87 ? -2.390 -3.118 -12.839 1.00 97.19 87 ALA A O 1
ATOM 705 N N . LYS A 1 88 ? -4.007 -2.985 -11.306 1.00 96.56 88 LYS A N 1
ATOM 706 C CA . LYS A 1 88 ? -3.175 -2.268 -10.331 1.00 96.56 88 LYS A CA 1
ATOM 707 C C . LYS A 1 88 ? -2.007 -3.127 -9.825 1.00 96.56 88 LYS A C 1
ATOM 709 O O . LYS A 1 88 ? -0.926 -2.608 -9.573 1.00 96.56 88 LYS A O 1
ATOM 714 N N . LEU A 1 89 ? -2.200 -4.442 -9.689 1.00 97.19 89 LEU A N 1
ATOM 715 C CA . LEU A 1 89 ? -1.117 -5.385 -9.399 1.00 97.19 89 LEU A CA 1
ATOM 716 C C . LEU A 1 89 ? -0.080 -5.408 -10.522 1.00 97.19 89 LEU A C 1
ATOM 718 O O . LEU A 1 89 ? 1.109 -5.365 -10.228 1.00 97.19 89 LEU A O 1
ATOM 722 N N . GLU A 1 90 ? -0.513 -5.465 -11.781 1.00 97.00 90 GLU A N 1
ATOM 723 C CA . GLU A 1 90 ? 0.376 -5.424 -12.946 1.00 97.00 90 GLU A CA 1
ATOM 724 C C . GLU A 1 90 ? 1.203 -4.134 -12.967 1.00 97.00 90 GLU A C 1
ATOM 726 O O . GLU A 1 90 ? 2.421 -4.209 -13.133 1.00 97.00 90 GLU A O 1
ATOM 731 N N . ASP A 1 91 ? 0.583 -2.982 -12.688 1.00 97.62 91 ASP A N 1
ATOM 732 C CA . ASP A 1 91 ? 1.282 -1.695 -12.588 1.00 97.62 91 ASP A CA 1
ATOM 733 C C . ASP A 1 91 ? 2.371 -1.715 -11.499 1.00 97.62 91 ASP A C 1
ATOM 735 O O . ASP A 1 91 ? 3.496 -1.259 -11.720 1.00 97.62 91 ASP A O 1
ATOM 739 N N . PHE A 1 92 ? 2.084 -2.306 -10.333 1.00 96.56 92 PHE A N 1
ATOM 740 C CA . PHE A 1 92 ? 3.087 -2.488 -9.281 1.00 96.56 92 PHE A CA 1
ATOM 741 C C . PHE A 1 92 ? 4.200 -3.457 -9.693 1.00 96.56 92 PHE A C 1
ATOM 743 O O . PHE A 1 92 ? 5.373 -3.175 -9.448 1.00 96.56 92 PHE A O 1
ATOM 750 N N . MET A 1 93 ? 3.874 -4.585 -10.331 1.00 95.19 93 MET A N 1
ATOM 751 C CA . MET A 1 93 ? 4.883 -5.551 -10.783 1.00 95.19 93 MET A CA 1
ATOM 752 C C . MET A 1 93 ? 5.778 -4.967 -11.879 1.00 95.19 93 MET A C 1
ATOM 754 O O . MET A 1 93 ? 6.967 -5.279 -11.922 1.00 95.19 93 MET A O 1
ATOM 758 N N . ALA A 1 94 ? 5.246 -4.083 -12.726 1.00 96.62 94 ALA A N 1
ATOM 759 C CA . ALA A 1 94 ? 6.015 -3.410 -13.766 1.00 96.62 94 ALA A CA 1
ATOM 760 C C . ALA A 1 94 ? 7.189 -2.600 -13.194 1.00 96.62 94 ALA A C 1
ATOM 762 O O . ALA A 1 94 ? 8.210 -2.468 -13.862 1.00 96.62 94 ALA A O 1
ATOM 763 N N . LEU A 1 95 ? 7.100 -2.104 -11.954 1.00 96.81 95 LEU A N 1
ATOM 764 C CA . LEU A 1 95 ? 8.203 -1.406 -11.281 1.00 96.81 95 LEU A CA 1
ATOM 765 C C . LEU A 1 95 ? 9.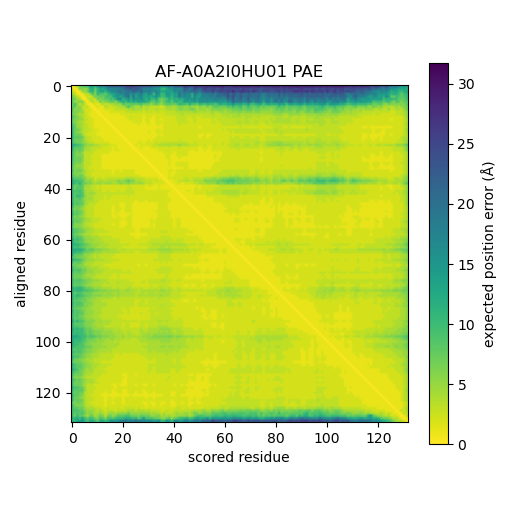441 -2.296 -11.079 1.00 96.81 95 LEU A C 1
ATOM 767 O O . LEU A 1 95 ? 10.558 -1.791 -11.134 1.00 96.81 95 LEU A O 1
ATOM 771 N N . LEU A 1 96 ? 9.267 -3.613 -10.895 1.00 94.25 96 LEU A N 1
ATOM 772 C CA . LEU A 1 96 ? 10.377 -4.564 -10.723 1.00 94.25 96 LEU A CA 1
ATOM 773 C C . LEU A 1 96 ? 11.178 -4.792 -12.010 1.00 94.25 96 LEU A C 1
ATOM 775 O O . LEU A 1 96 ? 12.309 -5.269 -11.948 1.00 94.25 96 LEU A O 1
ATOM 779 N N . ALA A 1 97 ? 10.608 -4.470 -13.173 1.00 94.00 97 ALA A N 1
ATOM 780 C CA . ALA A 1 97 ? 11.277 -4.629 -14.462 1.00 94.00 97 ALA A CA 1
ATOM 781 C C . ALA A 1 97 ? 12.362 -3.564 -14.716 1.00 94.00 97 ALA A C 1
ATOM 783 O O . ALA A 1 97 ? 13.077 -3.649 -15.714 1.00 94.00 97 ALA A O 1
ATOM 784 N N . TYR A 1 98 ? 12.483 -2.565 -13.835 1.00 94.50 98 TYR A N 1
ATOM 785 C CA . TYR A 1 98 ? 13.399 -1.442 -13.989 1.00 94.50 98 TYR A CA 1
ATOM 786 C C . TYR A 1 98 ? 14.456 -1.449 -12.888 1.00 94.50 98 TYR A C 1
ATOM 788 O O . TYR A 1 98 ? 14.142 -1.496 -11.700 1.00 94.50 98 TYR A O 1
ATOM 796 N N . GLU A 1 99 ? 15.722 -1.318 -13.289 1.00 90.69 99 GLU A N 1
ATOM 797 C CA . GLU A 1 99 ? 16.827 -1.100 -12.349 1.00 90.69 99 GLU A CA 1
ATOM 798 C C . GLU A 1 99 ? 16.668 0.224 -11.596 1.00 90.69 99 GLU A C 1
ATOM 800 O O . GLU A 1 99 ? 17.067 0.320 -10.447 1.00 90.69 99 GLU A O 1
ATOM 805 N N . GLU A 1 100 ? 16.019 1.219 -12.198 1.00 94.19 100 GLU A N 1
ATOM 806 C CA . GLU A 1 100 ? 15.604 2.485 -11.586 1.00 94.19 100 GLU A CA 1
ATOM 807 C C . GLU A 1 100 ? 14.069 2.612 -11.718 1.00 94.19 100 GLU A C 1
ATOM 809 O O . GLU A 1 100 ? 13.591 3.038 -12.771 1.00 94.19 100 GLU A O 1
ATOM 814 N N . PRO A 1 101 ? 13.274 2.204 -10.705 1.00 95.44 101 PRO A N 1
ATOM 815 C CA . PRO A 1 101 ? 11.811 2.243 -10.681 1.00 95.44 101 PRO A CA 1
ATOM 816 C C . PRO A 1 101 ? 11.218 3.606 -11.041 1.00 95.44 101 PRO A C 1
ATOM 818 O O . PRO A 1 101 ? 10.146 3.678 -11.631 1.00 95.44 101 PRO A O 1
ATOM 821 N N . GLU A 1 102 ? 11.922 4.693 -10.743 1.00 95.50 102 GLU A N 1
ATOM 822 C CA . GLU A 1 102 ? 11.580 6.064 -11.117 1.00 95.50 102 GLU A CA 1
ATOM 823 C C . GLU A 1 102 ? 11.573 6.311 -12.637 1.00 95.50 102 GLU A C 1
ATOM 825 O O . GLU A 1 102 ? 10.950 7.262 -13.101 1.00 95.50 102 GLU A O 1
ATOM 830 N N . LYS A 1 103 ? 12.225 5.448 -13.426 1.00 96.31 103 LYS A N 1
ATOM 831 C CA . LYS A 1 103 ? 12.179 5.465 -14.898 1.00 96.31 103 LYS A CA 1
ATOM 832 C C . LYS A 1 103 ? 11.028 4.634 -15.466 1.00 96.31 103 LYS A C 1
ATOM 834 O O . LYS A 1 103 ? 10.812 4.643 -16.678 1.00 96.31 103 LYS A O 1
ATOM 839 N N . SER A 1 104 ? 10.302 3.907 -14.618 1.00 97.44 104 SER A N 1
ATOM 840 C CA . SER A 1 104 ? 9.120 3.159 -15.034 1.00 97.44 104 SER A CA 1
ATOM 841 C C . SER A 1 104 ? 7.999 4.116 -15.450 1.00 97.44 104 SER A C 1
ATOM 843 O O . SER A 1 104 ? 7.801 5.142 -14.799 1.00 97.44 104 SER A O 1
ATOM 845 N N . PRO A 1 105 ? 7.165 3.765 -16.445 1.00 97.50 105 PRO A N 1
ATOM 846 C CA . PRO A 1 105 ? 5.894 4.452 -16.686 1.00 97.50 105 PRO A CA 1
ATOM 847 C C . PRO A 1 105 ? 5.004 4.538 -15.431 1.00 97.50 105 PRO A C 1
ATOM 849 O O . PRO A 1 105 ? 4.175 5.439 -15.310 1.00 97.50 105 PRO A O 1
ATOM 852 N N . MET A 1 106 ? 5.200 3.622 -14.479 1.00 97.75 106 MET A N 1
ATOM 853 C CA . MET A 1 106 ? 4.451 3.533 -13.226 1.00 97.75 106 MET A CA 1
ATOM 854 C C . MET A 1 106 ? 5.092 4.312 -12.064 1.00 97.75 106 MET A C 1
ATOM 856 O O . MET A 1 106 ? 4.669 4.160 -10.921 1.00 97.75 106 MET A O 1
ATOM 860 N N . PHE A 1 107 ? 6.078 5.184 -12.323 1.00 97.25 107 PHE A N 1
ATOM 861 C CA . PHE A 1 107 ? 6.793 5.950 -11.285 1.00 97.25 107 PHE A CA 1
ATOM 862 C C . PHE A 1 107 ? 5.872 6.755 -10.350 1.00 97.25 107 PHE A C 1
ATOM 864 O O . PHE A 1 107 ? 6.222 7.011 -9.200 1.00 97.25 107 PHE A O 1
ATOM 871 N N . HIS A 1 108 ? 4.682 7.147 -10.816 1.00 97.56 108 HIS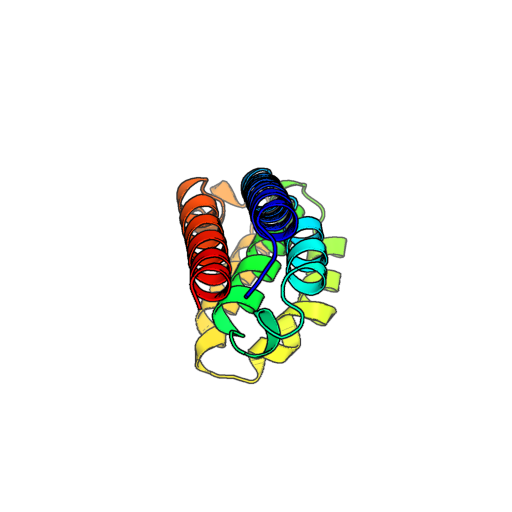 A N 1
ATOM 872 C CA . HIS A 1 108 ? 3.694 7.871 -10.018 1.00 97.56 108 HIS A CA 1
ATOM 873 C C . HIS A 1 108 ? 3.241 7.082 -8.773 1.00 97.56 108 HIS A C 1
ATOM 875 O O . HIS A 1 108 ? 2.901 7.691 -7.760 1.00 97.56 108 HIS A O 1
ATOM 881 N N . LEU A 1 109 ? 3.317 5.746 -8.793 1.00 97.31 109 LEU A N 1
ATOM 882 C CA . LEU A 1 109 ? 3.035 4.880 -7.639 1.00 97.31 109 LEU A CA 1
ATOM 883 C C . LEU A 1 109 ? 4.098 4.974 -6.531 1.00 97.31 109 LEU A C 1
ATOM 885 O O . LEU A 1 109 ? 3.836 4.600 -5.390 1.00 97.31 109 LEU A O 1
ATOM 889 N N . LEU A 1 110 ? 5.285 5.496 -6.850 1.00 96.50 110 LEU A N 1
ATOM 890 C CA . LEU A 1 110 ? 6.370 5.753 -5.896 1.00 96.50 110 LEU A CA 1
ATOM 891 C C . LEU A 1 110 ? 6.238 7.127 -5.221 1.00 96.50 110 LEU A C 1
ATOM 893 O O . LEU A 1 110 ? 6.989 7.449 -4.301 1.00 96.50 110 LEU A O 1
ATOM 897 N N . SER A 1 111 ? 5.325 7.969 -5.712 1.00 96.19 111 SER A N 1
ATOM 898 C CA . SER A 1 111 ? 5.235 9.369 -5.316 1.00 96.19 111 SER A CA 1
ATOM 899 C C . SER A 1 111 ? 4.732 9.555 -3.884 1.00 96.19 111 SER A C 1
ATOM 901 O O . SER A 1 111 ? 3.961 8.757 -3.338 1.00 96.19 111 SER A O 1
ATOM 903 N N . LEU A 1 112 ? 5.119 10.688 -3.293 1.00 95.62 112 LEU A N 1
ATOM 904 C CA . LEU A 1 112 ? 4.552 11.138 -2.024 1.00 95.62 112 LEU A CA 1
ATOM 905 C C . LEU A 1 112 ? 3.034 11.345 -2.128 1.00 95.62 112 LEU A C 1
ATOM 907 O O . LEU A 1 112 ? 2.330 11.055 -1.170 1.00 95.62 112 LEU A O 1
ATOM 911 N N . GLU A 1 113 ? 2.533 11.797 -3.279 1.00 96.75 113 GLU A N 1
ATOM 912 C CA . GLU A 1 113 ? 1.104 12.026 -3.515 1.00 96.75 113 GLU A CA 1
ATOM 913 C C . GLU A 1 113 ? 0.300 10.722 -3.429 1.00 96.75 113 GLU A C 1
ATOM 915 O O . GLU A 1 113 ? -0.693 10.656 -2.704 1.00 96.75 113 GLU A O 1
ATOM 920 N N . TYR A 1 114 ? 0.770 9.651 -4.081 1.00 96.12 114 TYR A N 1
ATOM 921 C CA . TYR A 1 114 ? 0.137 8.334 -3.974 1.00 96.12 114 TYR A CA 1
ATOM 922 C C . TYR A 1 114 ? 0.113 7.846 -2.521 1.00 96.12 114 TYR A C 1
ATOM 924 O O . TYR A 1 114 ? -0.920 7.397 -2.015 1.00 96.12 114 TYR A O 1
ATOM 932 N N . ARG A 1 115 ? 1.241 7.993 -1.814 1.00 97.25 115 ARG A N 1
ATOM 933 C CA . ARG A 1 115 ? 1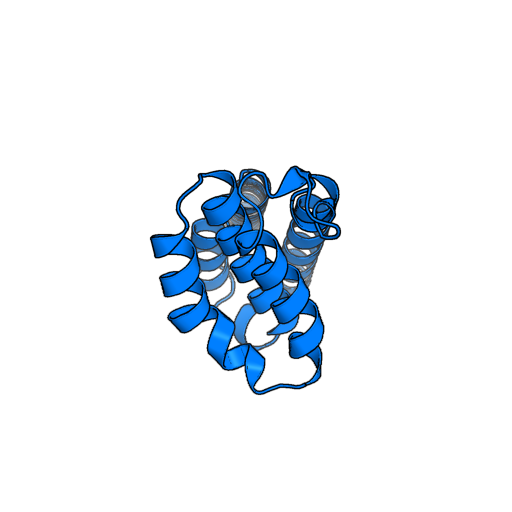.338 7.637 -0.396 1.00 97.25 115 ARG A CA 1
ATOM 934 C C . ARG A 1 115 ? 0.353 8.434 0.458 1.00 97.25 115 ARG A C 1
ATOM 936 O O . ARG A 1 115 ? -0.363 7.838 1.259 1.00 97.25 115 ARG A O 1
ATOM 943 N N . GLN A 1 116 ? 0.292 9.750 0.264 1.00 97.69 116 GLN A N 1
ATOM 944 C CA . GLN A 1 116 ? -0.617 10.646 0.976 1.00 97.69 116 GLN A CA 1
ATOM 945 C C . GLN A 1 116 ? -2.075 10.242 0.765 1.00 97.69 116 GLN A C 1
ATOM 947 O O . GLN A 1 116 ? -2.790 10.057 1.747 1.00 97.69 116 GLN A O 1
ATOM 952 N N . HIS A 1 117 ? -2.483 9.972 -0.476 1.00 97.69 117 HIS A N 1
ATOM 953 C CA . HIS A 1 117 ? -3.839 9.525 -0.794 1.00 97.69 117 HIS A CA 1
ATOM 954 C C . HIS A 1 117 ? -4.252 8.264 -0.011 1.00 97.69 117 HIS A C 1
ATOM 956 O O . HIS A 1 117 ? -5.342 8.196 0.569 1.00 97.69 117 HIS A O 1
ATOM 962 N N . VAL A 1 118 ? -3.372 7.258 0.049 1.00 97.75 118 VAL A N 1
ATOM 963 C CA . VAL A 1 118 ? -3.627 6.033 0.825 1.00 97.75 118 VAL A CA 1
ATOM 964 C C . VAL A 1 118 ? -3.671 6.335 2.326 1.00 97.75 118 VAL A C 1
ATOM 966 O O . VAL A 1 118 ? -4.560 5.850 3.029 1.00 97.75 118 VAL A O 1
ATOM 969 N N . THR A 1 119 ? -2.754 7.166 2.833 1.00 97.38 119 THR A N 1
ATOM 970 C CA . THR A 1 119 ? -2.738 7.537 4.258 1.00 97.38 119 THR A CA 1
ATOM 971 C C . THR A 1 119 ? -3.963 8.338 4.679 1.00 97.38 119 THR A C 1
ATOM 973 O O . THR A 1 119 ? -4.490 8.124 5.772 1.00 97.38 119 THR A O 1
ATOM 976 N N . ASP A 1 120 ? -4.467 9.206 3.806 1.00 97.50 120 ASP A N 1
ATOM 977 C CA . ASP A 1 120 ? -5.688 9.961 4.041 1.00 97.50 120 ASP A CA 1
ATOM 978 C C . ASP A 1 120 ? -6.883 9.017 4.061 1.00 97.50 120 ASP A C 1
ATOM 980 O O . ASP A 1 120 ? -7.694 9.085 4.983 1.00 97.50 120 ASP A O 1
ATOM 984 N N . SER A 1 121 ? -6.962 8.077 3.118 1.00 97.38 121 SER A N 1
ATOM 985 C CA . SER A 1 121 ? -8.011 7.049 3.098 1.00 97.38 121 SER A CA 1
ATOM 986 C C . SER A 1 121 ? -8.032 6.232 4.398 1.00 97.38 121 SER A C 1
ATOM 988 O O . SER A 1 121 ? -9.094 6.052 4.997 1.00 97.38 121 SER A O 1
ATOM 990 N N . LEU A 1 122 ? -6.860 5.818 4.897 1.00 97.56 122 LEU A N 1
ATOM 991 C CA . LEU A 1 122 ? -6.721 5.146 6.194 1.00 97.56 122 LEU A CA 1
ATOM 992 C C . LEU A 1 122 ? -7.216 6.023 7.352 1.00 97.56 122 LEU A C 1
ATOM 994 O O . LEU A 1 122 ? -7.999 5.579 8.194 1.00 97.56 122 LEU A O 1
ATOM 998 N N . ASN A 1 123 ? -6.775 7.278 7.394 1.00 95.75 123 ASN A N 1
ATOM 999 C CA . ASN A 1 123 ? -7.128 8.208 8.459 1.00 95.75 123 ASN A CA 1
ATOM 1000 C C . ASN A 1 123 ? -8.635 8.487 8.516 1.00 95.75 123 ASN A C 1
ATOM 1002 O O . ASN A 1 123 ? -9.210 8.522 9.607 1.00 95.75 123 ASN A O 1
ATOM 1006 N N . HIS A 1 124 ? -9.273 8.660 7.356 1.00 95.31 124 HIS A N 1
ATOM 1007 C CA . HIS A 1 124 ? -10.718 8.853 7.249 1.00 95.31 124 HIS A CA 1
ATOM 1008 C C . HIS A 1 124 ? -11.482 7.601 7.680 1.00 95.31 124 HIS A C 1
ATOM 1010 O O . HIS A 1 124 ? -12.451 7.714 8.429 1.00 95.31 124 HIS A O 1
ATOM 1016 N N . ALA A 1 125 ? -11.026 6.414 7.271 1.00 95.56 125 ALA A N 1
ATOM 1017 C CA . ALA A 1 125 ? -11.656 5.154 7.650 1.00 95.56 125 ALA A CA 1
ATOM 1018 C C . ALA A 1 125 ? -11.639 4.935 9.175 1.00 95.56 125 ALA A C 1
ATOM 1020 O O . ALA A 1 125 ? -12.664 4.593 9.763 1.00 95.56 125 ALA A O 1
ATOM 1021 N N . ILE A 1 126 ? -10.506 5.208 9.833 1.00 93.94 126 ILE A N 1
ATOM 1022 C CA . ILE A 1 126 ? -10.399 5.120 11.298 1.00 93.94 126 ILE A CA 1
ATOM 1023 C C . ILE A 1 126 ? -11.265 6.189 11.972 1.00 93.94 126 ILE A C 1
ATOM 1025 O O . ILE A 1 126 ? -11.976 5.889 12.928 1.00 93.94 126 ILE A O 1
ATOM 1029 N N . LEU A 1 127 ? -11.235 7.433 11.482 1.00 90.94 127 LEU A N 1
ATOM 1030 C CA . LEU A 1 127 ? -12.047 8.511 12.048 1.00 90.94 127 LEU A CA 1
ATOM 1031 C C . LEU A 1 127 ? -13.547 8.192 11.971 1.00 90.94 127 LEU A C 1
ATOM 1033 O O . LEU A 1 127 ? -14.261 8.427 12.941 1.00 90.94 127 LEU A O 1
ATOM 1037 N N . GLY A 1 128 ? -14.008 7.617 10.858 1.00 89.06 128 GLY A N 1
ATOM 1038 C CA . GLY A 1 128 ? -15.396 7.193 10.686 1.00 89.06 128 GLY A CA 1
ATOM 1039 C C . GLY A 1 128 ? -15.849 6.181 11.740 1.00 89.06 128 GLY A C 1
ATOM 1040 O O . GLY A 1 128 ? -16.968 6.282 12.224 1.00 89.06 128 GLY A O 1
ATOM 1041 N N . LEU A 1 129 ? -14.974 5.262 12.163 1.00 85.19 129 LEU A N 1
ATOM 1042 C CA . LEU A 1 129 ? -15.278 4.313 13.241 1.00 85.19 129 LEU A CA 1
ATOM 1043 C C . LEU A 1 129 ? -15.317 4.956 14.629 1.00 85.19 129 LEU A C 1
ATOM 1045 O O . LEU A 1 129 ? -16.038 4.479 15.498 1.00 85.19 129 LEU A O 1
ATOM 1049 N N . LEU A 1 130 ? -14.525 6.003 14.863 1.00 79.50 130 LEU A N 1
ATOM 1050 C CA . LEU A 1 130 ? -14.463 6.672 16.167 1.00 79.50 130 LEU A CA 1
ATOM 1051 C C . LEU A 1 130 ? -15.633 7.636 16.407 1.00 79.50 130 LEU A C 1
ATOM 1053 O O . LEU A 1 130 ? -15.870 8.019 17.552 1.00 79.50 130 LEU A O 1
ATOM 1057 N N . LEU A 1 131 ? -16.330 8.044 15.345 1.00 74.00 131 LEU A N 1
ATOM 1058 C CA . LEU A 1 131 ? -17.484 8.947 15.398 1.00 74.00 131 LEU A CA 1
ATOM 1059 C C . LEU A 1 131 ? -18.839 8.215 15.447 1.00 74.00 131 LEU A C 1
ATOM 1061 O O . LEU A 1 131 ? -19.868 8.881 15.572 1.00 74.00 131 LEU A O 1
ATOM 1065 N N . LEU A 1 132 ? -18.833 6.882 15.351 1.00 59.25 132 LEU A N 1
ATOM 1066 C CA . LEU A 1 132 ? -19.992 5.994 15.506 1.00 59.25 132 LEU A CA 1
ATOM 1067 C C . LEU A 1 132 ? -20.045 5.416 16.929 1.00 59.25 132 LEU A C 1
ATOM 1069 O O . LEU A 1 132 ? -21.174 5.266 17.447 1.00 59.25 132 LEU A O 1
#

InterPro domains:
  IPR006595 CTLH, C-terminal LisH motif [PS50897] (10-67)
  IPR006595 CTLH, C-terminal LisH motif [SM00668] (10-67)
  IPR013144 CRA domain [SM00757] (63-131)
  IPR024964 CTLH/CRA C-terminal to LisH motif domain [PF10607] (11-130)
  IPR050618 Ubiquitination and Signaling Pathway Regulator [PTHR12864] (2-127)

Sequence (132 aa):
MKRPADCLEDMEKRKRIFRFALEGNALKAIELTQELAQDLLEKNPDLHFDLLSLHFVELICSRKCTEALEFAQSKLAPFGKVQKYVAKLEDFMALLAYEEPEKSPMFHLLSLEYRQHVTDSLNHAILGLLLL

pLDDT: mean 93.47, std 8.53, range [52.97, 98.31]

Organism: Punica granatum (NCBI:txid22663)

Secondary structure (DSSP, 8-state):
---HHHHHHHHHHHHHHHHHHHTT-HHHHHHHHHHH-TTHHHH-HHHHHHHHHHHHHHHHHTT-HHHHHHHIIIIIGGGGGSHHHHHHHHHHHHGGG-SSGGGSTTGGGGSHHHHHHHHHHHHHHHHHHHT-